Protein AF-A0A7S2BP05-F1 (afdb_monomer_lite)

Structure (mmCIF, N/CA/C/O backbone):
data_AF-A0A7S2BP05-F1
#
_entry.id   AF-A0A7S2BP05-F1
#
loop_
_atom_site.group_PDB
_atom_site.id
_atom_site.type_symbol
_atom_site.label_atom_id
_atom_site.label_alt_id
_atom_site.label_comp_id
_atom_site.label_asym_id
_atom_site.label_entity_id
_atom_site.label_seq_id
_atom_site.pdbx_PDB_ins_code
_atom_site.Cartn_x
_atom_site.Cartn_y
_atom_site.Cartn_z
_atom_site.occupancy
_atom_site.B_iso_or_equiv
_atom_site.auth_seq_id
_atom_site.auth_comp_id
_atom_site.auth_asym_id
_atom_site.auth_atom_id
_atom_site.pdbx_PDB_model_num
ATOM 1 N N . PHE A 1 1 ? 2.833 6.873 21.048 1.00 54.50 1 PHE A N 1
ATOM 2 C CA . PHE A 1 1 ? 1.458 7.145 20.581 1.00 54.50 1 PHE A CA 1
ATOM 3 C C . PHE A 1 1 ? 0.610 5.871 20.407 1.00 54.50 1 PHE A C 1
ATOM 5 O O . PHE A 1 1 ? -0.479 5.974 19.858 1.00 54.50 1 PHE A O 1
ATOM 12 N N . HIS A 1 2 ? 1.034 4.697 20.909 1.00 56.47 2 HIS A N 1
ATOM 13 C CA . HIS A 1 2 ? 0.276 3.444 20.759 1.00 56.47 2 HIS A CA 1
ATOM 14 C C . HIS A 1 2 ? -1.157 3.546 21.289 1.00 56.47 2 HIS A C 1
ATOM 16 O O . HIS A 1 2 ? -1.364 4.026 22.404 1.00 56.47 2 HIS A O 1
ATOM 22 N N . GLY A 1 3 ? -2.124 3.114 20.474 1.00 59.50 3 GLY A N 1
ATOM 23 C CA . GLY A 1 3 ? -3.547 3.091 20.819 1.00 59.50 3 GLY A CA 1
ATOM 24 C C . GLY A 1 3 ? -4.216 4.463 20.927 1.00 59.50 3 GLY A C 1
ATOM 25 O O . GLY A 1 3 ? -5.352 4.535 21.384 1.00 59.50 3 GLY A O 1
ATOM 26 N N . ARG A 1 4 ? -3.537 5.552 20.532 1.00 78.44 4 ARG A N 1
ATOM 27 C CA . ARG A 1 4 ? -4.121 6.907 20.534 1.00 78.44 4 ARG A CA 1
ATOM 28 C C . ARG A 1 4 ? -4.898 7.230 19.260 1.00 78.44 4 ARG A C 1
ATOM 30 O O . ARG A 1 4 ? -5.605 8.230 19.239 1.00 78.44 4 ARG A O 1
ATOM 37 N N . MET A 1 5 ? -4.735 6.429 18.209 1.00 92.44 5 MET A N 1
ATOM 38 C CA . MET A 1 5 ? -5.483 6.561 16.962 1.00 92.44 5 MET A CA 1
ATOM 39 C C . MET A 1 5 ? -6.461 5.393 16.844 1.00 92.44 5 MET A C 1
ATOM 41 O O . MET A 1 5 ? -6.145 4.279 17.258 1.00 92.44 5 MET A O 1
ATOM 45 N N . TRP A 1 6 ? -7.652 5.652 16.305 1.00 91.75 6 TRP A N 1
ATOM 46 C CA . TRP A 1 6 ? -8.712 4.647 16.224 1.00 91.75 6 TRP A CA 1
ATOM 47 C C . TRP A 1 6 ? -8.595 3.813 14.945 1.00 91.75 6 TRP A C 1
ATOM 49 O O . TRP A 1 6 ? -8.061 2.706 14.976 1.00 91.75 6 TRP A O 1
ATOM 59 N N . THR A 1 7 ? -8.994 4.371 13.803 1.00 94.00 7 THR A N 1
ATOM 60 C CA . THR A 1 7 ? -9.000 3.676 12.510 1.00 94.00 7 THR A CA 1
ATOM 61 C C . THR A 1 7 ? -7.983 4.279 11.546 1.00 94.00 7 THR A C 1
ATOM 63 O O . THR A 1 7 ? -7.978 5.488 11.319 1.00 94.00 7 THR A O 1
ATOM 66 N N . PHE A 1 8 ? -7.156 3.432 10.939 1.00 95.88 8 PHE A N 1
ATOM 67 C CA . PHE A 1 8 ? -6.445 3.719 9.698 1.00 95.88 8 PHE A CA 1
ATOM 68 C C . PHE A 1 8 ? -7.192 3.033 8.559 1.00 95.88 8 PHE A C 1
ATOM 70 O O . PHE A 1 8 ? -7.400 1.824 8.606 1.00 95.88 8 PHE A O 1
ATOM 77 N N . MET A 1 9 ? -7.577 3.785 7.534 1.00 95.75 9 MET A N 1
ATOM 78 C CA . MET A 1 9 ? -8.171 3.231 6.322 1.00 95.75 9 MET A CA 1
ATOM 79 C C . MET A 1 9 ? -7.370 3.703 5.115 1.00 95.75 9 MET A C 1
ATOM 81 O O . MET A 1 9 ? -7.107 4.896 4.967 1.00 95.75 9 MET A O 1
ATOM 85 N N . SER A 1 10 ? -6.989 2.762 4.258 1.00 97.00 10 SER A N 1
ATOM 86 C CA . SER A 1 10 ? -6.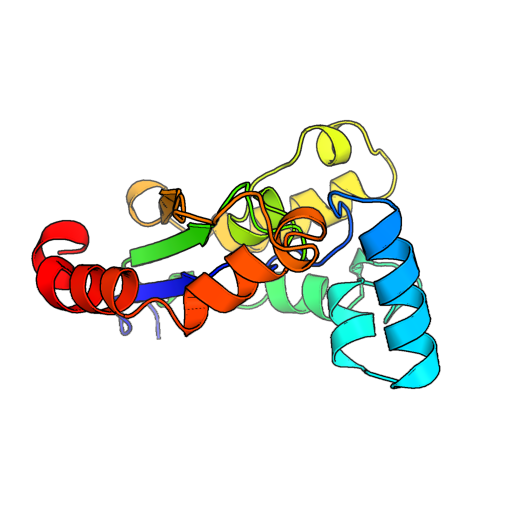319 3.052 2.992 1.00 97.00 10 SER A CA 1
ATOM 87 C C . SER A 1 10 ? -7.137 2.534 1.820 1.00 97.00 10 SER A C 1
ATOM 89 O O . SER A 1 10 ? -7.754 1.473 1.912 1.00 97.00 10 SER A O 1
ATOM 91 N N . PHE A 1 11 ? -7.114 3.288 0.724 1.00 96.00 11 PHE A N 1
ATOM 92 C CA . PHE A 1 11 ? -7.812 2.967 -0.513 1.00 96.00 11 PHE A CA 1
ATOM 93 C C . PHE A 1 11 ? -6.783 2.696 -1.599 1.00 96.00 11 PHE A C 1
ATOM 95 O O . PHE A 1 11 ? -6.042 3.601 -1.983 1.00 96.00 11 PHE A O 1
ATOM 102 N N . SER A 1 12 ? -6.695 1.439 -2.029 1.00 94.62 12 SER A N 1
ATOM 103 C CA . SER A 1 12 ? -5.820 0.957 -3.099 1.00 94.62 12 SER A CA 1
ATOM 104 C C . SER A 1 12 ? -4.399 1.539 -3.066 1.00 94.62 12 SER A C 1
ATOM 106 O O . SER A 1 12 ? -3.839 1.987 -4.065 1.00 94.62 12 SER A O 1
ATOM 108 N N . SER A 1 13 ? -3.824 1.616 -1.865 1.00 95.19 13 SER A N 1
ATOM 109 C CA . SER A 1 13 ? -2.536 2.272 -1.628 1.00 95.19 13 SER A CA 1
ATOM 110 C C . SER A 1 13 ? -1.417 1.231 -1.638 1.00 95.19 13 SER A C 1
ATOM 112 O O . SER A 1 13 ? -1.447 0.355 -0.786 1.00 95.19 13 SER A O 1
ATOM 114 N N . PRO A 1 14 ? -0.423 1.289 -2.543 1.00 95.19 14 PRO A N 1
ATOM 115 C CA . PRO A 1 14 ? 0.591 0.242 -2.707 1.00 95.19 14 PRO A CA 1
ATOM 116 C C . PRO A 1 14 ? 1.631 0.259 -1.571 1.00 95.19 14 PRO A C 1
ATOM 118 O O . PRO A 1 14 ? 2.761 0.718 -1.751 1.00 95.19 14 PRO A O 1
ATOM 121 N N . HIS A 1 15 ? 1.257 -0.245 -0.394 1.00 97.19 15 HIS A N 1
ATOM 122 C CA . HIS A 1 15 ? 2.070 -0.220 0.831 1.00 97.19 15 HIS A CA 1
ATOM 123 C C . HIS A 1 15 ? 3.416 -0.937 0.685 1.00 97.19 15 HIS A C 1
ATOM 125 O O . HIS A 1 15 ? 4.392 -0.555 1.323 1.00 97.19 15 HIS A O 1
ATOM 131 N N . LEU A 1 16 ? 3.482 -1.948 -0.184 1.00 96.81 16 LEU A N 1
ATOM 132 C CA . LEU A 1 16 ? 4.691 -2.717 -0.500 1.00 96.81 16 LEU A CA 1
ATOM 133 C C . LEU A 1 16 ? 5.270 -2.349 -1.882 1.00 96.81 16 LEU A C 1
ATOM 135 O O . LEU A 1 16 ? 6.055 -3.098 -2.468 1.00 96.81 16 LEU A O 1
ATOM 139 N N . GLY A 1 17 ? 4.869 -1.194 -2.423 1.00 94.88 17 GLY A N 1
ATOM 140 C CA . GLY A 1 17 ? 5.330 -0.664 -3.702 1.00 94.88 17 GLY A CA 1
ATOM 141 C C . GLY A 1 17 ? 4.813 -1.427 -4.927 1.00 94.88 17 GLY A C 1
ATOM 142 O O . GLY A 1 17 ? 3.802 -2.132 -4.884 1.00 94.88 17 GLY A O 1
ATOM 143 N N . TYR A 1 18 ? 5.529 -1.258 -6.039 1.00 93.44 18 TYR A N 1
ATOM 144 C CA . TYR A 1 18 ? 5.206 -1.752 -7.383 1.00 93.44 18 TYR A CA 1
ATOM 145 C C . TYR A 1 18 ? 6.101 -2.913 -7.852 1.00 93.44 18 TYR A C 1
ATOM 147 O O . TYR A 1 18 ? 6.149 -3.214 -9.044 1.00 93.44 18 TYR A O 1
ATOM 155 N N . LEU A 1 19 ? 6.814 -3.586 -6.938 1.00 89.88 19 LEU A N 1
ATOM 156 C CA . LEU A 1 19 ? 7.728 -4.687 -7.290 1.00 89.88 19 LEU A CA 1
ATOM 157 C C . LEU A 1 19 ? 7.037 -5.778 -8.128 1.00 89.88 19 LEU A C 1
ATOM 159 O O . LEU A 1 19 ? 7.547 -6.189 -9.173 1.00 89.88 19 LEU A O 1
ATOM 163 N N . TYR A 1 20 ? 5.835 -6.182 -7.717 1.00 90.12 20 TYR A N 1
ATOM 164 C CA . TYR A 1 20 ? 5.051 -7.231 -8.372 1.00 90.12 20 TYR A CA 1
ATOM 165 C C . TYR A 1 20 ? 3.800 -6.675 -9.061 1.00 90.12 20 TYR A C 1
ATOM 167 O O . TYR A 1 20 ? 2.701 -7.186 -8.882 1.00 90.12 20 TYR A O 1
ATOM 175 N N . SER A 1 21 ? 3.959 -5.605 -9.849 1.00 80.75 21 SER A N 1
ATOM 176 C CA . SER A 1 21 ? 2.841 -5.015 -10.598 1.00 80.75 21 SER A CA 1
ATOM 177 C C . SER A 1 21 ? 2.139 -5.990 -11.550 1.00 80.75 21 SER A C 1
ATOM 179 O O . SER A 1 21 ? 2.819 -6.799 -12.194 1.00 80.75 21 SER A O 1
ATOM 181 N N . PRO A 1 22 ? 0.811 -5.838 -11.717 1.00 68.75 22 PRO A N 1
ATOM 182 C CA . PRO A 1 22 ? -0.038 -6.844 -12.348 1.00 68.75 22 PRO A CA 1
ATOM 183 C C . PRO A 1 22 ? 0.150 -6.951 -13.865 1.00 68.75 22 PRO A C 1
ATOM 185 O O . PRO A 1 22 ? -0.009 -8.037 -14.415 1.00 68.75 22 PRO A O 1
ATOM 188 N N . THR A 1 23 ? 0.514 -5.863 -14.564 1.00 77.00 23 THR A N 1
ATOM 189 C CA . THR A 1 23 ? 0.552 -5.869 -16.038 1.00 77.00 23 THR A CA 1
ATOM 190 C C . THR A 1 23 ? 1.859 -5.318 -16.634 1.00 77.00 23 THR A C 1
ATOM 192 O O . THR A 1 23 ? 2.429 -4.344 -16.127 1.00 77.00 23 THR A O 1
ATOM 195 N N . PRO A 1 24 ? 2.355 -5.890 -17.754 1.00 77.88 24 PRO A N 1
ATOM 196 C CA . PRO A 1 24 ? 3.506 -5.351 -18.487 1.00 77.88 24 PRO A CA 1
ATOM 197 C C . PRO A 1 24 ? 3.290 -3.917 -18.988 1.00 77.88 24 PRO A C 1
ATOM 199 O O . PRO A 1 24 ? 4.218 -3.108 -18.964 1.00 77.88 24 PRO A O 1
ATOM 202 N N . MET A 1 25 ? 2.059 -3.588 -19.399 1.00 77.81 25 MET A N 1
ATOM 203 C CA . MET A 1 25 ? 1.684 -2.244 -19.846 1.00 77.81 25 MET A CA 1
ATOM 204 C C . MET A 1 25 ? 1.869 -1.214 -18.727 1.00 77.81 25 MET A C 1
ATOM 206 O O . MET A 1 25 ? 2.485 -0.172 -18.957 1.00 77.81 25 MET A O 1
ATOM 210 N N . PHE A 1 26 ? 1.419 -1.527 -17.506 1.00 80.38 26 PHE A N 1
ATOM 211 C CA . PHE A 1 26 ? 1.643 -0.665 -16.349 1.00 80.38 26 PHE A CA 1
ATOM 212 C C . PHE A 1 26 ? 3.138 -0.457 -16.084 1.00 80.38 26 PHE A C 1
ATOM 214 O O . PHE A 1 26 ? 3.579 0.680 -15.924 1.00 80.38 26 PHE A O 1
ATOM 221 N N . LYS A 1 27 ? 3.949 -1.527 -16.109 1.00 81.19 27 LYS A N 1
ATOM 222 C CA . LYS A 1 27 ? 5.407 -1.427 -15.897 1.00 81.19 27 LYS A CA 1
ATOM 223 C C . LYS A 1 27 ? 6.079 -0.515 -16.928 1.00 81.19 27 LYS A C 1
ATOM 225 O O . LYS A 1 27 ? 6.910 0.317 -16.559 1.00 81.19 27 LYS A O 1
ATOM 230 N N . ALA A 1 28 ? 5.699 -0.630 -18.201 1.00 80.81 28 ALA A N 1
ATOM 231 C CA . ALA A 1 28 ? 6.204 0.236 -19.264 1.00 80.81 28 ALA A CA 1
ATOM 232 C C . ALA A 1 28 ? 5.788 1.702 -19.052 1.00 80.81 28 ALA A C 1
ATOM 234 O O . ALA A 1 28 ? 6.634 2.598 -19.102 1.00 80.81 28 ALA A O 1
ATOM 235 N N . GLY A 1 29 ? 4.511 1.949 -18.741 1.00 83.62 29 GLY A N 1
ATOM 236 C CA . GLY A 1 29 ? 3.997 3.286 -18.440 1.00 83.62 29 GLY A CA 1
ATOM 237 C C . GLY A 1 29 ? 4.685 3.925 -17.232 1.00 83.62 29 GLY A C 1
ATOM 238 O O . GLY A 1 29 ? 5.085 5.088 -17.292 1.00 83.62 29 GLY A O 1
ATOM 239 N N . LEU A 1 30 ? 4.907 3.155 -16.165 1.00 83.75 30 LEU A N 1
ATOM 240 C CA . LEU A 1 30 ? 5.622 3.591 -14.968 1.00 83.75 30 LEU A CA 1
ATOM 241 C C . LEU A 1 30 ? 7.076 3.958 -15.283 1.00 83.75 30 LEU A C 1
ATOM 243 O O . LEU A 1 30 ? 7.554 4.994 -14.824 1.00 83.75 30 LEU A O 1
ATOM 247 N N . TRP A 1 31 ? 7.776 3.166 -16.099 1.00 82.31 31 TRP A N 1
ATOM 248 C CA . TRP A 1 31 ? 9.140 3.485 -16.529 1.00 82.31 31 TRP A CA 1
ATOM 249 C C . TRP A 1 31 ? 9.202 4.799 -17.320 1.00 82.31 31 TRP A C 1
ATOM 251 O O . TRP A 1 31 ? 10.036 5.660 -17.022 1.00 82.31 31 TRP A O 1
ATOM 261 N N . VAL A 1 32 ? 8.281 4.995 -18.272 1.00 83.06 32 VAL A N 1
ATOM 262 C CA . VAL A 1 32 ? 8.170 6.248 -19.037 1.00 83.06 32 VAL A CA 1
ATOM 263 C C . VAL A 1 32 ? 7.874 7.420 -18.101 1.00 83.06 32 VAL A C 1
ATOM 265 O O . VAL A 1 32 ? 8.567 8.436 -18.148 1.00 83.06 32 VAL A O 1
ATOM 268 N N . ALA A 1 33 ? 6.896 7.277 -17.203 1.00 81.69 33 ALA A N 1
ATOM 269 C CA . ALA A 1 33 ? 6.516 8.316 -16.251 1.00 81.69 33 ALA A CA 1
ATOM 270 C C . ALA A 1 33 ? 7.671 8.692 -15.316 1.00 81.69 33 ALA A C 1
ATOM 272 O O . ALA A 1 33 ? 7.901 9.877 -15.088 1.00 81.69 33 ALA A O 1
ATOM 273 N N . LYS A 1 34 ? 8.440 7.716 -14.823 1.00 82.69 34 LYS A N 1
ATOM 274 C CA . LYS A 1 34 ? 9.645 7.960 -14.016 1.00 82.69 34 LYS A CA 1
ATOM 275 C C . LYS A 1 34 ? 10.674 8.774 -14.782 1.00 82.69 34 LYS A C 1
ATOM 277 O O . LYS A 1 34 ? 11.139 9.793 -14.278 1.00 82.69 34 LYS A O 1
ATOM 282 N N . LYS A 1 35 ? 10.982 8.364 -16.015 1.00 81.88 35 LYS A N 1
ATOM 283 C CA . LYS A 1 35 ? 11.999 9.019 -16.844 1.00 81.88 35 LYS A CA 1
ATOM 284 C C . LYS A 1 35 ? 11.602 10.442 -17.236 1.00 81.88 35 LYS A C 1
ATOM 286 O O . LYS A 1 35 ? 12.443 11.336 -17.202 1.00 81.88 35 LYS A O 1
ATOM 291 N N . LEU A 1 36 ? 10.333 10.656 -17.583 1.00 84.25 36 LEU A N 1
ATOM 292 C CA . LEU A 1 36 ? 9.832 11.959 -18.025 1.00 84.25 36 LEU A CA 1
ATOM 293 C C . LEU A 1 36 ? 9.559 12.912 -16.860 1.00 84.25 36 LEU A C 1
ATOM 295 O O . LEU A 1 36 ? 9.936 14.078 -16.926 1.00 84.25 36 LEU A O 1
ATOM 299 N N . LYS A 1 37 ? 8.915 12.434 -15.788 1.00 83.19 37 LYS A N 1
ATOM 300 C CA . LYS A 1 37 ? 8.513 13.283 -14.657 1.00 83.19 37 LYS A CA 1
ATOM 301 C C . LYS A 1 37 ? 9.604 13.455 -13.603 1.00 83.19 37 LYS A C 1
ATOM 303 O O . LYS A 1 37 ? 9.416 14.274 -12.711 1.00 83.19 37 LYS A O 1
ATOM 308 N N . LYS A 1 38 ? 10.701 12.682 -13.667 1.00 84.25 38 LYS A N 1
ATOM 309 C CA . LYS A 1 38 ? 11.784 12.665 -12.661 1.00 84.25 38 LYS A CA 1
ATOM 310 C C . LYS A 1 38 ? 11.233 12.606 -11.228 1.00 84.25 38 LYS A C 1
ATOM 312 O O . LYS A 1 38 ? 11.657 13.337 -10.337 1.00 84.25 38 LYS A O 1
ATOM 317 N N . SER A 1 39 ? 10.194 11.791 -11.036 1.00 88.69 39 SER A N 1
ATOM 318 C CA . SER A 1 39 ? 9.442 11.755 -9.785 1.00 88.69 39 SER A CA 1
ATOM 319 C C . SER A 1 39 ? 10.126 10.842 -8.777 1.00 88.69 39 SER A C 1
ATOM 321 O O . SER A 1 39 ? 10.111 9.620 -8.935 1.00 88.69 39 SER A O 1
ATOM 323 N N . ARG A 1 40 ? 10.635 11.436 -7.694 1.00 91.62 40 ARG A N 1
ATOM 324 C CA . ARG A 1 40 ? 11.207 10.699 -6.559 1.00 91.62 40 ARG A CA 1
ATOM 325 C C . ARG A 1 40 ? 10.209 9.714 -5.947 1.00 91.62 40 ARG A C 1
ATOM 327 O O . ARG A 1 40 ? 10.576 8.590 -5.637 1.00 91.62 40 ARG A O 1
ATOM 334 N N . CYS A 1 41 ? 8.939 10.105 -5.828 1.00 91.62 41 CYS A N 1
ATOM 335 C CA . CYS A 1 41 ? 7.892 9.223 -5.308 1.00 91.62 41 CYS A CA 1
ATOM 336 C C . CYS A 1 41 ? 7.732 7.967 -6.182 1.00 91.62 41 CYS A C 1
ATOM 338 O O . CYS A 1 41 ? 7.684 6.856 -5.663 1.00 91.62 41 CYS A O 1
ATOM 340 N N . LEU A 1 42 ? 7.736 8.109 -7.514 1.00 91.06 42 LEU A N 1
ATOM 341 C CA . LEU A 1 42 ? 7.649 6.951 -8.410 1.00 91.06 42 LEU A CA 1
ATOM 342 C C . LEU A 1 42 ? 8.891 6.055 -8.348 1.00 91.06 42 LEU A C 1
ATOM 344 O O . LEU A 1 42 ? 8.767 4.841 -8.502 1.00 91.06 42 LEU A O 1
ATOM 348 N N . GLU A 1 43 ? 10.080 6.613 -8.127 1.00 92.31 43 GLU A N 1
ATOM 349 C CA . GLU A 1 43 ? 11.301 5.831 -7.887 1.00 92.31 43 GLU A CA 1
ATOM 350 C C . GLU A 1 43 ? 11.213 5.027 -6.590 1.00 92.31 43 GLU A C 1
ATOM 352 O O . GLU A 1 43 ? 11.479 3.827 -6.617 1.00 92.31 43 GLU A O 1
ATOM 357 N N . GLN A 1 44 ? 10.750 5.655 -5.507 1.00 94.88 44 GLN A N 1
ATOM 358 C CA . GLN A 1 44 ? 10.558 5.021 -4.200 1.00 94.88 44 GLN A CA 1
ATOM 359 C C . GLN A 1 44 ? 9.482 3.930 -4.245 1.00 94.88 44 GLN A C 1
ATOM 361 O O . GLN A 1 44 ? 9.719 2.819 -3.782 1.00 94.88 44 GLN A O 1
ATOM 366 N N . LEU A 1 45 ? 8.330 4.199 -4.871 1.00 93.38 45 LEU A N 1
ATOM 367 C CA . LEU A 1 45 ? 7.261 3.211 -5.061 1.00 93.38 45 LEU A CA 1
ATOM 368 C C . LEU A 1 45 ? 7.697 2.047 -5.955 1.00 93.38 45 LEU A C 1
ATOM 370 O O . LEU A 1 45 ? 7.259 0.919 -5.761 1.00 93.38 45 LEU A O 1
ATOM 374 N N . SER A 1 46 ? 8.581 2.296 -6.922 1.00 92.25 46 SER A N 1
ATOM 375 C CA . SER A 1 46 ? 9.185 1.226 -7.726 1.00 92.25 46 SER A CA 1
ATOM 376 C C . SER A 1 46 ? 10.343 0.516 -7.029 1.00 92.25 46 SER A C 1
ATOM 378 O O . SER A 1 46 ? 10.890 -0.417 -7.610 1.00 92.25 46 SER A O 1
ATOM 380 N N . MET A 1 47 ? 10.765 0.996 -5.857 1.00 93.44 47 MET A N 1
ATOM 381 C CA . MET A 1 47 ? 11.946 0.533 -5.126 1.00 93.44 47 MET A CA 1
ATOM 382 C C . MET A 1 47 ? 13.232 0.546 -5.961 1.00 93.44 47 MET A C 1
ATOM 384 O O . MET A 1 47 ? 14.035 -0.382 -5.917 1.00 93.44 47 MET A O 1
ATOM 388 N N . THR A 1 48 ? 13.420 1.605 -6.751 1.00 93.00 48 THR A N 1
ATOM 389 C CA . THR A 1 48 ? 14.637 1.827 -7.553 1.00 93.00 48 THR A CA 1
ATOM 390 C C . THR A 1 48 ? 15.420 3.056 -7.097 1.00 93.00 48 THR A C 1
ATOM 392 O O . THR A 1 48 ? 16.233 3.578 -7.854 1.00 93.00 48 THR A O 1
ATOM 395 N N . ASP A 1 49 ? 15.124 3.577 -5.910 1.00 94.25 49 ASP A N 1
ATOM 396 C CA . ASP A 1 49 ? 15.789 4.731 -5.302 1.00 94.25 49 ASP A CA 1
ATOM 397 C C . ASP A 1 49 ? 17.095 4.354 -4.573 1.00 94.25 49 ASP A C 1
ATOM 399 O O . ASP A 1 49 ? 17.790 5.228 -4.056 1.00 94.25 49 ASP A O 1
ATOM 403 N N . ALA A 1 50 ? 17.451 3.066 -4.563 1.00 94.56 50 ALA A N 1
ATOM 404 C CA . ALA A 1 50 ? 18.720 2.537 -4.073 1.00 94.56 50 ALA A CA 1
ATOM 405 C C . ALA A 1 50 ? 19.182 1.324 -4.916 1.00 94.56 50 ALA A C 1
ATOM 407 O O . ALA A 1 50 ? 18.341 0.669 -5.536 1.00 94.56 50 ALA A O 1
ATOM 408 N N . PRO A 1 51 ? 20.493 0.992 -4.941 1.00 91.88 51 PRO A N 1
ATOM 409 C CA . PRO A 1 51 ? 21.000 -0.193 -5.644 1.00 91.88 51 PRO A CA 1
ATOM 410 C C . PRO A 1 51 ? 20.471 -1.510 -5.067 1.00 91.88 51 PRO A C 1
ATOM 412 O O . PRO A 1 51 ? 20.155 -2.430 -5.816 1.00 91.88 51 PRO A O 1
ATOM 415 N N . ASP A 1 52 ? 20.375 -1.581 -3.738 1.00 93.06 52 ASP A N 1
ATOM 416 C CA . ASP A 1 52 ? 19.718 -2.672 -3.025 1.00 93.06 52 ASP A CA 1
ATOM 417 C C . ASP A 1 52 ? 18.303 -2.231 -2.611 1.00 93.06 52 ASP A C 1
ATOM 419 O O . ASP A 1 52 ? 18.186 -1.296 -1.805 1.00 93.06 52 ASP A O 1
ATOM 423 N N . PRO A 1 53 ? 17.233 -2.893 -3.096 1.00 91.25 53 PRO A N 1
ATOM 424 C CA . PRO A 1 53 ? 15.853 -2.577 -2.723 1.00 91.25 53 PRO A CA 1
ATOM 425 C C . PRO A 1 53 ? 15.609 -2.622 -1.210 1.00 91.25 53 PRO A C 1
ATOM 427 O O . PRO A 1 53 ? 14.816 -1.835 -0.691 1.00 91.25 53 PRO A O 1
ATOM 430 N N . GLY A 1 54 ? 16.329 -3.481 -0.476 1.00 94.00 54 GLY A N 1
ATOM 431 C CA . GLY A 1 54 ? 16.254 -3.575 0.987 1.00 94.00 54 GLY A CA 1
ATOM 432 C C . GLY A 1 54 ? 16.718 -2.311 1.715 1.00 94.00 54 GLY A C 1
ATOM 433 O O . GLY A 1 54 ? 16.303 -2.056 2.842 1.00 94.00 54 GLY A O 1
ATOM 434 N N . SER A 1 55 ? 17.522 -1.483 1.052 1.00 95.56 55 SER A N 1
ATOM 435 C CA . SER A 1 55 ? 18.047 -0.224 1.578 1.00 95.56 55 SER A CA 1
ATOM 436 C C . SER A 1 55 ? 17.304 1.021 1.074 1.00 95.56 55 SER A C 1
ATOM 438 O O . SER A 1 55 ? 17.669 2.130 1.474 1.00 95.56 55 SER A O 1
ATOM 440 N N . GLY A 1 56 ? 16.291 0.858 0.216 1.00 96.62 56 GLY A N 1
ATOM 441 C CA . GLY A 1 56 ? 15.478 1.947 -0.336 1.00 96.62 56 GLY A CA 1
ATOM 442 C C . GLY A 1 56 ? 14.498 2.557 0.670 1.00 96.62 56 GLY A C 1
ATOM 443 O O . GLY A 1 56 ? 14.330 2.067 1.790 1.00 96.62 56 GLY A O 1
ATOM 444 N N . PHE A 1 57 ? 13.832 3.641 0.274 1.00 97.50 57 PHE A N 1
ATOM 445 C CA . PHE A 1 57 ? 12.945 4.402 1.155 1.00 97.50 57 PHE A CA 1
ATOM 446 C C . PHE A 1 57 ? 11.800 3.564 1.730 1.00 97.50 57 PHE A C 1
ATOM 448 O O . PHE A 1 57 ? 11.613 3.583 2.942 1.00 97.50 57 PHE A O 1
ATOM 455 N N . LEU A 1 58 ? 11.059 2.820 0.896 1.00 96.81 58 LEU A N 1
ATOM 456 C CA . LEU A 1 58 ? 9.928 2.011 1.371 1.00 96.81 58 LEU A CA 1
ATOM 457 C C . LEU A 1 58 ? 10.368 0.914 2.346 1.00 96.81 58 LEU A C 1
ATOM 459 O O . LEU A 1 58 ? 9.724 0.728 3.374 1.00 96.81 58 LEU A O 1
ATOM 463 N N . SER A 1 59 ? 11.497 0.251 2.078 1.00 97.31 59 SER A N 1
ATOM 464 C CA . SER A 1 59 ? 12.047 -0.769 2.978 1.00 97.31 59 SER A CA 1
ATOM 465 C C . SER A 1 59 ? 12.388 -0.200 4.351 1.00 97.31 59 SER A C 1
ATOM 467 O O . SER A 1 59 ? 12.035 -0.797 5.365 1.00 97.31 59 SER A O 1
ATOM 469 N N . ARG A 1 60 ? 13.015 0.983 4.394 1.00 97.75 60 ARG A N 1
ATOM 470 C CA . ARG A 1 60 ? 13.309 1.685 5.652 1.00 97.75 60 ARG A CA 1
ATOM 471 C C . ARG A 1 60 ? 12.046 2.189 6.338 1.00 97.75 60 ARG A C 1
ATOM 473 O O . ARG A 1 60 ? 11.959 2.127 7.555 1.00 97.75 60 ARG A O 1
ATOM 480 N N . LEU A 1 61 ? 11.070 2.684 5.577 1.00 97.31 61 LEU A N 1
ATOM 481 C CA . LEU A 1 61 ? 9.796 3.148 6.122 1.00 97.31 61 LEU A CA 1
ATOM 482 C C . LEU A 1 61 ? 9.035 2.005 6.798 1.00 97.31 61 LEU A C 1
ATOM 484 O O . LEU A 1 61 ? 8.495 2.205 7.879 1.00 97.31 61 LEU A O 1
ATOM 488 N N . ALA A 1 62 ? 9.045 0.811 6.202 1.00 97.56 62 ALA A N 1
ATOM 489 C CA . ALA A 1 62 ? 8.412 -0.370 6.776 1.00 97.56 62 ALA A CA 1
ATOM 490 C C . ALA A 1 62 ? 9.025 -0.788 8.123 1.00 97.56 62 ALA A C 1
ATOM 492 O O . ALA A 1 62 ? 8.352 -1.449 8.899 1.00 97.56 62 ALA A O 1
ATOM 493 N N . GLU A 1 63 ? 10.281 -0.426 8.413 1.00 97.25 63 GLU A N 1
ATOM 494 C CA . GLU A 1 63 ? 10.949 -0.703 9.696 1.00 97.25 63 GLU A CA 1
ATOM 495 C C . GLU A 1 63 ? 10.555 0.274 10.816 1.00 97.25 63 GLU A C 1
ATOM 497 O O . GLU A 1 63 ? 10.869 0.026 11.981 1.00 97.25 63 GLU A O 1
ATOM 502 N N . LEU A 1 64 ? 9.898 1.389 10.485 1.00 96.75 64 LEU A N 1
ATOM 503 C CA . LEU A 1 64 ? 9.508 2.401 11.460 1.00 96.75 64 LEU A CA 1
ATOM 504 C C . LEU A 1 64 ? 8.134 2.094 12.073 1.00 96.75 64 LEU A C 1
ATOM 506 O O . LEU A 1 64 ? 7.252 1.588 11.377 1.00 96.75 64 LEU A O 1
ATOM 510 N N . PRO A 1 65 ? 7.909 2.482 13.343 1.00 94.75 65 PRO A N 1
ATOM 511 C CA . PRO A 1 65 ? 6.582 2.461 13.939 1.00 94.75 65 PRO A CA 1
ATOM 512 C C . PRO A 1 65 ? 5.562 3.256 13.120 1.00 94.75 65 PRO A C 1
ATOM 514 O O . PRO A 1 65 ? 5.846 4.373 12.680 1.00 94.75 65 PRO A O 1
ATOM 517 N N . GLY A 1 66 ? 4.354 2.719 12.960 1.00 94.12 66 GLY A N 1
ATOM 518 C CA . GLY A 1 66 ? 3.295 3.370 12.196 1.00 94.12 66 GLY A CA 1
ATOM 519 C C . GLY A 1 66 ? 1.922 2.758 12.435 1.00 94.12 66 GLY A C 1
ATOM 520 O O . GLY A 1 66 ? 1.127 3.292 13.212 1.00 94.12 66 GLY A O 1
ATOM 521 N N . LEU A 1 67 ? 1.622 1.651 11.750 1.00 95.50 67 LEU A N 1
ATOM 522 C CA . LEU A 1 67 ? 0.286 1.040 11.758 1.00 95.50 67 LEU A CA 1
ATOM 523 C C . LEU A 1 67 ? -0.163 0.611 13.160 1.00 95.50 67 LEU A C 1
ATOM 525 O O . LEU A 1 67 ? -1.348 0.665 13.480 1.00 95.50 67 LEU A O 1
ATOM 529 N N . GLU A 1 68 ? 0.767 0.263 14.045 1.00 94.69 68 GLU A N 1
ATOM 530 C CA . GLU A 1 68 ? 0.478 -0.167 15.411 1.00 94.69 68 GLU A CA 1
ATOM 531 C C . GLU A 1 68 ? 0.074 0.977 16.356 1.00 94.69 68 GLU A C 1
ATOM 533 O O . GLU A 1 68 ? -0.166 0.771 17.552 1.00 94.69 68 GLU A O 1
ATOM 538 N N . HIS A 1 69 ? 0.020 2.209 15.849 1.00 94.81 69 HIS A N 1
ATOM 539 C CA . HIS A 1 69 ? -0.606 3.331 16.541 1.00 94.81 69 HIS A CA 1
ATOM 540 C C . HIS A 1 69 ? -2.137 3.308 16.446 1.00 94.81 69 HIS A C 1
ATOM 542 O O . HIS A 1 69 ? -2.783 3.950 17.281 1.00 94.81 69 HIS A O 1
ATOM 548 N N . PHE A 1 70 ? -2.695 2.543 15.502 1.00 94.56 70 PHE A N 1
ATOM 549 C CA . PHE A 1 70 ? -4.128 2.419 15.247 1.00 94.56 70 PHE A CA 1
ATOM 550 C C . PHE A 1 70 ? -4.722 1.149 15.873 1.00 94.56 70 PHE A C 1
ATOM 552 O O . PHE A 1 70 ? -4.046 0.127 16.026 1.00 94.56 70 PHE A O 1
ATOM 559 N N . GLN A 1 71 ? -5.999 1.217 16.251 1.00 92.25 71 GLN A N 1
ATOM 560 C CA . GLN A 1 71 ? -6.757 0.073 16.766 1.00 92.25 71 GLN A CA 1
ATOM 561 C C . GLN A 1 71 ? -7.309 -0.801 15.638 1.00 92.25 71 GLN A C 1
ATOM 563 O O . GLN A 1 71 ? -7.293 -2.021 15.771 1.00 92.25 71 GLN A O 1
ATOM 568 N N . HIS A 1 72 ? -7.701 -0.187 14.518 1.00 93.31 72 HIS A N 1
ATOM 569 C CA . HIS A 1 72 ? -8.213 -0.864 13.328 1.00 93.31 72 HIS A CA 1
ATOM 570 C C . HIS A 1 72 ? -7.438 -0.411 12.089 1.00 93.31 72 HIS A C 1
ATOM 572 O O . HIS A 1 72 ? -7.264 0.787 11.864 1.00 93.31 72 HIS A O 1
ATOM 578 N N . ILE A 1 73 ? -6.989 -1.365 11.280 1.00 96.56 73 ILE A N 1
ATOM 579 C CA . ILE A 1 73 ? -6.316 -1.165 9.998 1.00 96.56 73 ILE A CA 1
ATOM 580 C C . ILE A 1 73 ? -7.217 -1.744 8.918 1.00 96.56 73 ILE A C 1
ATOM 582 O O . ILE A 1 73 ? -7.412 -2.954 8.861 1.00 96.56 73 ILE A O 1
ATOM 586 N N . ILE A 1 74 ? -7.750 -0.887 8.055 1.00 96.44 74 ILE A N 1
ATOM 587 C CA . ILE A 1 74 ? -8.645 -1.282 6.973 1.00 96.44 74 ILE A CA 1
ATOM 588 C C . ILE A 1 74 ? -7.952 -1.030 5.640 1.00 96.44 74 ILE A C 1
ATOM 590 O O . ILE A 1 74 ? -7.549 0.090 5.312 1.00 96.44 74 ILE A O 1
ATOM 594 N N . LEU A 1 75 ? -7.799 -2.097 4.869 1.00 97.69 75 LEU A N 1
ATOM 595 C CA . LEU A 1 75 ? -7.111 -2.100 3.587 1.00 97.69 75 LEU A CA 1
ATOM 596 C C . LEU A 1 75 ? -8.149 -2.377 2.501 1.00 97.69 75 LEU A C 1
ATOM 598 O O . LEU A 1 75 ? -8.531 -3.526 2.279 1.00 97.69 75 LEU A O 1
ATOM 602 N N . ALA A 1 76 ? -8.657 -1.310 1.887 1.00 96.94 76 ALA A N 1
ATOM 603 C CA . ALA A 1 76 ? -9.634 -1.389 0.813 1.00 96.94 76 ALA A CA 1
ATOM 604 C C . ALA A 1 76 ? -8.918 -1.524 -0.534 1.00 96.94 76 ALA A C 1
ATOM 606 O O . ALA A 1 76 ? -8.037 -0.725 -0.855 1.00 96.94 76 ALA A O 1
ATOM 607 N N . SER A 1 77 ? -9.296 -2.517 -1.332 1.00 96.62 77 SER A N 1
ATOM 608 C CA . SER A 1 77 ? -8.631 -2.844 -2.598 1.00 96.62 77 SER A CA 1
ATOM 609 C C . SER A 1 77 ? -9.613 -3.433 -3.603 1.00 96.62 77 SER A C 1
ATOM 611 O O . SER A 1 77 ? -10.615 -4.024 -3.211 1.00 96.62 77 SER A O 1
ATOM 613 N N . SER A 1 78 ? -9.322 -3.302 -4.895 1.00 94.06 78 SER A N 1
ATOM 614 C CA . SER A 1 78 ? -10.143 -3.870 -5.966 1.00 94.06 78 SER A CA 1
ATOM 615 C C . SER A 1 78 ? -9.275 -4.674 -6.917 1.00 94.06 78 SER A C 1
ATOM 617 O O . SER A 1 78 ? -8.229 -4.190 -7.346 1.00 94.06 78 SER A O 1
ATOM 619 N N . HIS A 1 79 ? -9.727 -5.864 -7.308 1.00 90.88 79 HIS A N 1
ATOM 620 C CA . HIS A 1 79 ? -9.090 -6.626 -8.386 1.00 90.88 79 HIS A CA 1
ATOM 621 C C . HIS A 1 79 ? -9.186 -5.918 -9.747 1.00 90.88 79 HIS A C 1
ATOM 623 O O . HIS A 1 79 ? -8.453 -6.258 -10.672 1.00 90.88 79 HIS A O 1
ATOM 629 N N . GLN A 1 80 ? -10.076 -4.929 -9.873 1.00 89.25 80 GLN A N 1
ATOM 630 C CA . GLN A 1 80 ? -10.238 -4.114 -11.075 1.00 89.25 80 GLN A CA 1
ATOM 631 C C . GLN A 1 80 ? -9.212 -2.965 -11.147 1.00 89.25 80 GLN A C 1
ATOM 633 O O . GLN A 1 80 ? -9.132 -2.283 -12.172 1.00 89.25 80 GLN A O 1
ATOM 638 N N . ASP A 1 81 ? -8.444 -2.720 -10.076 1.00 89.31 81 ASP A N 1
ATOM 639 C CA . ASP A 1 81 ? -7.377 -1.718 -10.047 1.00 89.31 81 ASP A CA 1
ATOM 640 C C . ASP A 1 81 ? -6.072 -2.304 -10.602 1.00 89.31 81 ASP A C 1
ATOM 642 O O . ASP A 1 81 ? -5.423 -3.147 -9.989 1.00 89.31 81 ASP A O 1
ATOM 646 N N . ASN A 1 82 ? -5.667 -1.819 -11.776 1.00 85.25 82 ASN A N 1
ATOM 647 C CA . ASN A 1 82 ? -4.404 -2.208 -12.410 1.00 85.25 82 ASN A CA 1
ATOM 648 C C . ASN A 1 82 ? -3.271 -1.187 -12.182 1.00 85.25 82 ASN A C 1
ATOM 650 O O . ASN A 1 82 ? -2.175 -1.362 -12.721 1.00 85.25 82 ASN A O 1
ATOM 654 N N . TYR A 1 83 ? -3.521 -0.113 -11.426 1.00 85.50 83 TYR A N 1
ATOM 655 C CA . TYR A 1 83 ? -2.542 0.913 -11.059 1.00 85.50 83 TYR A CA 1
ATOM 656 C C . TYR A 1 83 ? -1.839 0.566 -9.747 1.00 85.50 83 TYR A C 1
ATOM 658 O O . TYR A 1 83 ? -0.618 0.698 -9.651 1.00 85.50 83 TYR A O 1
ATOM 666 N N . ALA A 1 84 ? -2.586 0.096 -8.750 1.00 89.19 84 ALA A N 1
ATOM 667 C CA . ALA A 1 84 ? -2.033 -0.420 -7.506 1.00 89.19 84 ALA A CA 1
ATOM 668 C C . ALA A 1 84 ? -2.040 -1.959 -7.521 1.00 89.19 84 ALA A C 1
ATOM 670 O O . ALA A 1 84 ? -3.092 -2.556 -7.723 1.00 89.19 84 ALA A O 1
ATOM 671 N N . PRO A 1 85 ? -0.896 -2.639 -7.304 1.00 92.88 85 PRO A N 1
ATOM 672 C CA . PRO A 1 85 ? -0.873 -4.091 -7.199 1.00 92.88 85 PRO A CA 1
ATOM 673 C C . PRO A 1 85 ? -1.752 -4.530 -6.032 1.00 92.88 85 PRO A C 1
ATOM 675 O O . PRO A 1 85 ? -1.577 -4.044 -4.911 1.00 92.88 85 PRO A O 1
ATOM 678 N N . PHE A 1 86 ? -2.666 -5.455 -6.301 1.00 94.12 86 PHE A N 1
ATOM 679 C CA . PHE A 1 86 ? -3.719 -5.843 -5.371 1.00 94.12 86 PHE A CA 1
ATOM 680 C C . PHE A 1 86 ? -3.170 -6.305 -4.014 1.00 94.12 86 PHE A C 1
ATOM 682 O O . PHE A 1 86 ? -3.534 -5.759 -2.976 1.00 94.12 86 PHE A O 1
ATOM 689 N N . GLU A 1 87 ? -2.208 -7.226 -4.002 1.00 96.25 87 GLU A N 1
ATOM 690 C CA . GLU A 1 87 ? -1.604 -7.743 -2.770 1.00 96.25 87 GLU A CA 1
ATOM 691 C C . GLU A 1 87 ? -0.765 -6.678 -2.049 1.00 96.25 87 GLU A C 1
ATOM 693 O O . GLU A 1 87 ? -0.742 -6.624 -0.821 1.00 96.25 8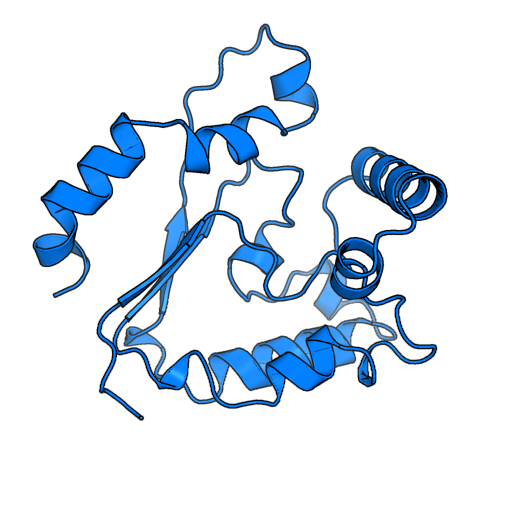7 GLU A O 1
ATOM 698 N N . SER A 1 88 ? -0.146 -5.757 -2.796 1.00 97.00 88 SER A N 1
ATOM 699 C CA . SER A 1 88 ? 0.571 -4.613 -2.215 1.00 97.00 88 SER A CA 1
ATOM 700 C C . SER A 1 88 ? -0.382 -3.676 -1.469 1.00 97.00 88 SER A C 1
ATOM 702 O O . SER A 1 88 ? -0.067 -3.240 -0.361 1.00 97.00 88 SER A O 1
ATOM 704 N N . ALA A 1 89 ? -1.574 -3.425 -2.023 1.00 97.19 89 ALA A N 1
ATOM 705 C CA . ALA A 1 89 ? -2.616 -2.632 -1.370 1.00 97.19 89 ALA A CA 1
ATOM 706 C C . ALA A 1 89 ? -3.159 -3.265 -0.083 1.00 97.19 89 ALA A C 1
ATOM 708 O O . ALA A 1 89 ? -3.669 -2.571 0.796 1.00 97.19 89 ALA A O 1
ATOM 709 N N . ARG A 1 90 ? -2.999 -4.581 0.047 1.00 97.56 90 ARG A N 1
ATOM 710 C CA . ARG A 1 90 ? -3.521 -5.398 1.146 1.00 97.56 90 ARG A CA 1
ATOM 711 C C . ARG A 1 90 ? -2.457 -5.841 2.139 1.00 97.56 90 ARG A C 1
ATOM 713 O O . ARG A 1 90 ? -2.788 -6.510 3.120 1.00 97.56 90 ARG A O 1
ATOM 720 N N . ILE A 1 91 ? -1.197 -5.475 1.900 1.00 97.88 91 ILE A N 1
ATOM 721 C CA . ILE A 1 91 ? -0.045 -5.948 2.673 1.00 97.88 91 ILE A CA 1
ATOM 722 C C . ILE A 1 91 ? -0.077 -7.490 2.733 1.00 97.88 91 ILE A C 1
ATOM 724 O O . ILE A 1 91 ? -0.082 -8.105 3.799 1.00 97.88 91 ILE A O 1
ATOM 728 N N . GLU A 1 92 ? -0.210 -8.120 1.570 1.00 97.19 92 GLU A N 1
ATOM 729 C CA . GLU A 1 92 ? -0.274 -9.572 1.396 1.00 97.19 92 GLU A CA 1
ATOM 730 C C . GLU A 1 92 ? 0.883 -10.062 0.536 1.00 97.19 92 GLU A C 1
ATOM 732 O O . GLU A 1 92 ? 1.465 -9.308 -0.239 1.00 97.19 92 GLU A O 1
ATOM 737 N N . MET A 1 93 ? 1.237 -11.335 0.698 1.00 96.88 93 MET A N 1
ATOM 738 C CA . MET A 1 93 ? 2.306 -11.965 -0.064 1.00 96.88 93 MET A CA 1
ATOM 739 C C . MET A 1 93 ? 1.737 -12.508 -1.384 1.00 96.88 93 MET A C 1
ATOM 741 O O . MET A 1 93 ? 0.933 -13.439 -1.347 1.00 96.88 93 MET A O 1
ATOM 745 N N . PRO A 1 94 ? 2.127 -11.977 -2.559 1.00 95.00 94 PRO A N 1
ATOM 746 C CA . PRO A 1 94 ? 1.706 -12.558 -3.824 1.00 95.00 94 PRO A CA 1
ATOM 747 C C . PRO A 1 94 ? 2.537 -13.810 -4.131 1.00 95.00 94 PRO A C 1
ATOM 749 O O . PRO A 1 94 ? 3.743 -13.847 -3.881 1.00 95.00 94 PRO A O 1
ATOM 752 N N . ARG A 1 95 ? 1.930 -14.814 -4.775 1.00 94.50 95 ARG A N 1
ATOM 753 C CA . ARG A 1 95 ? 2.609 -16.078 -5.144 1.00 94.50 95 ARG A CA 1
ATOM 754 C C . ARG A 1 95 ? 3.888 -15.866 -5.959 1.00 94.50 95 ARG A C 1
ATOM 756 O O . ARG A 1 95 ? 4.859 -16.600 -5.812 1.00 94.50 95 ARG A O 1
ATOM 763 N N . VAL A 1 96 ? 3.902 -14.839 -6.812 1.00 94.00 96 VAL A N 1
ATOM 764 C CA . VAL A 1 96 ? 5.088 -14.477 -7.602 1.00 94.00 96 VAL A CA 1
ATOM 765 C C . VAL A 1 96 ? 6.252 -14.001 -6.731 1.00 94.00 96 VAL A C 1
ATOM 767 O O . VAL A 1 96 ? 7.395 -14.259 -7.085 1.00 94.00 96 VAL A O 1
ATOM 770 N N . ALA A 1 97 ? 5.979 -13.364 -5.586 1.00 95.69 97 ALA A N 1
ATOM 771 C CA . ALA A 1 97 ? 7.012 -12.972 -4.632 1.00 95.69 97 ALA A CA 1
ATOM 772 C C . ALA A 1 97 ? 7.529 -14.161 -3.823 1.00 95.69 97 ALA A C 1
ATOM 774 O O . ALA A 1 97 ? 8.712 -14.203 -3.507 1.00 95.69 97 ALA A O 1
ATOM 775 N N . GLU A 1 98 ? 6.672 -15.133 -3.501 1.00 95.19 98 GLU A N 1
ATOM 776 C CA . GLU A 1 98 ? 7.092 -16.362 -2.809 1.00 95.19 98 GLU A CA 1
ATOM 777 C C . GLU A 1 98 ? 8.088 -17.170 -3.645 1.00 95.19 98 GLU A C 1
ATOM 779 O O . GLU A 1 98 ? 9.027 -17.752 -3.107 1.00 95.19 98 GLU A O 1
ATOM 784 N N . ALA A 1 99 ? 7.904 -17.164 -4.965 1.00 95.88 99 ALA A N 1
ATOM 785 C CA . ALA A 1 99 ? 8.766 -17.860 -5.910 1.00 95.88 99 ALA A CA 1
ATOM 786 C C . ALA A 1 99 ? 10.015 -17.062 -6.337 1.00 95.88 99 ALA A C 1
ATOM 788 O O . ALA A 1 99 ? 10.876 -17.623 -7.013 1.00 95.88 99 ALA A O 1
ATOM 789 N N . ASP A 1 100 ? 10.130 -15.774 -5.989 1.00 95.88 100 ASP A N 1
ATOM 790 C CA . ASP A 1 100 ? 11.243 -14.914 -6.408 1.00 95.88 100 ASP A CA 1
ATOM 791 C C . ASP A 1 100 ? 12.372 -14.919 -5.356 1.00 95.88 100 ASP A C 1
ATOM 793 O O . ASP A 1 100 ? 12.257 -14.261 -4.318 1.00 95.88 100 ASP A O 1
ATOM 797 N N . PRO A 1 101 ? 13.512 -15.592 -5.609 1.00 95.38 101 PRO A N 1
ATOM 798 C CA . PRO A 1 101 ? 14.607 -15.659 -4.643 1.00 95.38 101 PRO A CA 1
ATOM 799 C C . PRO A 1 101 ? 15.385 -14.342 -4.509 1.00 95.38 101 PRO A C 1
ATOM 801 O O . PRO A 1 101 ? 16.170 -14.195 -3.574 1.00 95.38 101 PRO A O 1
ATOM 804 N N . LYS A 1 102 ? 15.222 -13.394 -5.441 1.00 93.50 102 LYS A N 1
ATOM 805 C CA . LYS A 1 102 ? 15.965 -12.129 -5.467 1.00 93.50 102 LYS A CA 1
ATOM 806 C C . LYS A 1 102 ? 15.213 -11.029 -4.730 1.00 93.50 102 LYS A C 1
ATOM 808 O O . LYS A 1 102 ? 15.780 -10.387 -3.852 1.00 93.50 102 LYS A O 1
ATOM 813 N N . LEU A 1 103 ? 13.953 -10.799 -5.093 1.00 94.44 103 LEU A N 1
ATOM 814 C CA . LEU A 1 103 ? 13.153 -9.687 -4.564 1.00 94.44 103 LEU A CA 1
ATOM 815 C C . LEU A 1 103 ? 12.129 -10.139 -3.516 1.00 94.44 103 LEU A C 1
ATOM 817 O O . LEU A 1 103 ? 11.708 -9.333 -2.683 1.00 94.44 103 LEU A O 1
ATOM 821 N N . GLY A 1 104 ? 11.755 -11.421 -3.506 1.00 96.56 104 GLY A N 1
ATOM 822 C CA . GLY A 1 104 ? 10.811 -12.008 -2.553 1.00 96.56 104 GLY A CA 1
ATOM 823 C C . GLY A 1 104 ? 11.208 -11.804 -1.090 1.00 96.56 104 GLY A C 1
ATOM 824 O O . GLY A 1 104 ? 10.379 -11.327 -0.312 1.00 96.56 104 GLY A O 1
ATOM 825 N N . PRO A 1 105 ? 12.473 -12.055 -0.691 1.00 97.00 105 PRO A N 1
ATOM 826 C CA . PRO A 1 105 ? 12.915 -11.836 0.685 1.00 97.00 105 PRO A CA 1
ATOM 827 C C . PRO A 1 105 ? 12.763 -10.386 1.162 1.00 97.00 105 PRO A C 1
ATOM 829 O O . PRO A 1 105 ? 12.387 -10.157 2.314 1.00 97.00 105 PRO A O 1
ATOM 832 N N . CYS A 1 106 ? 13.018 -9.410 0.284 1.00 96.88 106 CYS A N 1
ATOM 833 C CA . CYS A 1 106 ? 12.845 -7.988 0.583 1.00 96.88 106 CYS A CA 1
ATOM 834 C C . CYS A 1 106 ? 11.362 -7.645 0.790 1.00 96.88 106 CYS A C 1
ATOM 836 O O . CYS A 1 106 ? 11.003 -7.058 1.812 1.00 96.88 106 CYS A O 1
ATOM 838 N N . TYR A 1 107 ? 10.494 -8.097 -0.118 1.00 97.69 107 TYR A N 1
ATOM 839 C CA . TYR A 1 107 ? 9.046 -7.908 -0.018 1.00 97.69 107 TYR A CA 1
ATOM 840 C C . TYR A 1 107 ? 8.472 -8.536 1.262 1.00 97.69 107 TYR A C 1
ATOM 842 O O . TYR A 1 107 ? 7.766 -7.878 2.026 1.00 97.69 107 TYR A O 1
ATOM 850 N N . ALA A 1 108 ? 8.863 -9.779 1.559 1.00 98.12 108 ALA A N 1
ATOM 851 C CA . ALA A 1 108 ? 8.457 -10.483 2.771 1.00 98.12 108 ALA A CA 1
ATOM 852 C C . ALA A 1 108 ? 8.956 -9.787 4.047 1.00 98.12 108 ALA A C 1
ATOM 854 O O . ALA A 1 108 ? 8.261 -9.798 5.062 1.00 98.12 108 ALA A O 1
ATOM 855 N N . LYS A 1 109 ? 10.151 -9.176 4.023 1.00 98.12 109 LYS A N 1
ATOM 856 C CA . LYS A 1 109 ? 10.672 -8.391 5.152 1.00 98.12 109 LYS A CA 1
ATOM 857 C C . LYS A 1 109 ? 9.799 -7.164 5.412 1.00 98.12 109 LYS A C 1
ATOM 859 O O . LYS A 1 109 ? 9.388 -6.975 6.550 1.00 98.12 109 LYS A O 1
ATOM 864 N N . MET A 1 110 ? 9.474 -6.380 4.381 1.00 98.19 110 MET A N 1
ATOM 865 C CA . MET A 1 110 ? 8.591 -5.215 4.524 1.00 98.19 110 MET A CA 1
ATOM 866 C C . MET A 1 110 ? 7.213 -5.613 5.061 1.00 98.19 110 MET A C 1
ATOM 868 O O . MET A 1 110 ? 6.741 -5.019 6.026 1.00 98.19 110 MET A O 1
ATOM 872 N N . LEU A 1 111 ? 6.608 -6.665 4.499 1.00 98.00 111 LEU A N 1
ATOM 873 C CA . LEU A 1 111 ? 5.327 -7.202 4.960 1.00 98.00 111 LEU A CA 1
ATOM 874 C C . LEU A 1 111 ? 5.377 -7.576 6.446 1.00 98.00 111 LEU A C 1
ATOM 876 O O . LEU A 1 111 ? 4.509 -7.165 7.215 1.00 98.00 111 LEU A O 1
ATOM 880 N N . ARG A 1 112 ? 6.406 -8.323 6.868 1.00 98.12 112 ARG A N 1
ATOM 881 C CA . ARG A 1 112 ? 6.584 -8.709 8.276 1.00 98.12 112 ARG A CA 1
ATOM 882 C C . ARG A 1 112 ? 6.797 -7.510 9.187 1.00 98.12 112 ARG A C 1
ATOM 884 O O . ARG A 1 112 ? 6.294 -7.534 10.302 1.00 98.12 112 ARG A O 1
ATOM 891 N N . ASN A 1 113 ? 7.522 -6.489 8.745 1.00 98.19 113 ASN A N 1
ATOM 892 C CA . ASN A 1 113 ? 7.736 -5.305 9.568 1.00 98.19 113 ASN A CA 1
ATOM 893 C C . ASN A 1 113 ? 6.438 -4.498 9.747 1.00 98.19 113 ASN A C 1
ATOM 895 O O . ASN A 1 113 ? 6.170 -4.032 10.848 1.00 98.19 113 ASN A O 1
ATOM 899 N N . LEU A 1 114 ? 5.603 -4.407 8.704 1.00 97.88 114 LEU A N 1
ATOM 900 C CA . LEU A 1 114 ? 4.312 -3.714 8.771 1.00 97.88 114 LEU A CA 1
ATOM 901 C C . LEU A 1 114 ? 3.272 -4.470 9.610 1.00 97.88 114 LEU A C 1
ATOM 903 O O . LEU A 1 114 ? 2.556 -3.853 10.394 1.00 97.88 114 LEU A O 1
ATOM 907 N N . LEU A 1 115 ? 3.158 -5.793 9.438 1.00 97.44 115 LEU A N 1
ATOM 908 C CA . LEU A 1 115 ? 2.117 -6.598 10.093 1.00 97.44 115 LEU A CA 1
ATOM 909 C C . LEU A 1 115 ? 2.551 -7.236 11.412 1.00 97.44 115 LEU A C 1
ATOM 911 O O . LEU A 1 115 ? 1.704 -7.499 12.257 1.00 97.44 115 LEU A O 1
ATOM 915 N N . GLY A 1 116 ? 3.842 -7.498 11.606 1.00 96.94 116 GLY A N 1
ATOM 916 C CA . GLY A 1 116 ? 4.367 -8.196 12.784 1.00 96.94 116 GLY A CA 1
ATOM 917 C C . GLY A 1 116 ? 4.006 -7.542 14.125 1.00 96.94 116 GLY A C 1
ATOM 918 O O . GLY A 1 116 ? 3.676 -8.269 15.061 1.00 96.94 116 GLY A O 1
ATOM 919 N N . PRO A 1 117 ? 4.011 -6.201 14.243 1.00 95.44 117 PRO A N 1
ATOM 920 C CA . PRO A 1 117 ? 3.565 -5.510 15.456 1.00 95.44 117 PRO A CA 1
ATOM 921 C C . PRO A 1 117 ? 2.044 -5.537 15.693 1.00 95.44 117 PRO A C 1
ATOM 923 O O . PRO A 1 117 ? 1.578 -5.083 16.742 1.00 95.44 117 PRO A O 1
ATOM 926 N N . LEU A 1 118 ? 1.249 -6.008 14.727 1.00 95.06 118 LEU A N 1
ATOM 927 C CA . LEU A 1 118 ? -0.210 -5.955 14.754 1.00 95.06 118 LEU A CA 1
ATOM 928 C C . LEU A 1 118 ? -0.810 -7.286 15.213 1.00 95.06 118 LEU A C 1
ATOM 930 O O . LEU A 1 118 ? -0.310 -8.365 14.909 1.00 95.06 118 LEU A O 1
ATOM 934 N N . LYS A 1 119 ? -1.944 -7.207 15.912 1.00 93.94 119 LYS A N 1
ATOM 935 C CA . LYS A 1 119 ? -2.799 -8.379 16.127 1.00 93.94 119 LYS A CA 1
ATOM 936 C C . LYS A 1 119 ? -3.645 -8.619 14.877 1.00 93.94 119 LYS A C 1
ATOM 938 O O . LYS A 1 119 ? -4.120 -7.649 14.286 1.00 93.94 119 LYS A O 1
ATOM 943 N N . ALA A 1 120 ? -3.856 -9.879 14.503 1.00 92.88 120 ALA A N 1
ATOM 944 C CA . ALA A 1 120 ? -4.571 -10.237 13.277 1.00 92.88 120 ALA A CA 1
ATOM 945 C C . ALA A 1 120 ? -5.994 -9.658 13.238 1.00 92.88 120 ALA A C 1
ATOM 947 O O . ALA A 1 120 ? -6.431 -9.175 12.199 1.00 92.88 120 ALA A O 1
ATOM 948 N N . GLU A 1 121 ? -6.674 -9.604 14.384 1.00 91.94 121 GLU A N 1
ATOM 949 C CA . GLU A 1 121 ? -8.050 -9.107 14.516 1.00 91.94 121 GLU A CA 1
ATOM 950 C C . GLU A 1 121 ? -8.166 -7.599 14.253 1.00 91.94 121 GLU A C 1
ATOM 952 O O . GLU A 1 121 ? -9.260 -7.087 14.037 1.00 91.94 121 GLU A O 1
ATOM 957 N N . ARG A 1 122 ? -7.042 -6.871 14.264 1.00 92.75 122 ARG A N 1
ATOM 958 C CA . ARG A 1 122 ? -7.007 -5.438 13.946 1.00 92.75 122 ARG A CA 1
ATOM 959 C C . ARG A 1 122 ? -6.953 -5.166 12.448 1.00 92.75 122 ARG A C 1
ATOM 961 O O . ARG A 1 122 ? -7.138 -4.018 12.061 1.00 92.75 122 ARG A O 1
ATOM 968 N N . VAL A 1 123 ? -6.652 -6.165 11.618 1.00 96.25 123 VAL A N 1
ATOM 969 C CA . VAL A 1 123 ? -6.447 -5.988 10.176 1.00 96.25 123 VAL A CA 1
ATOM 970 C C . VAL A 1 123 ? -7.661 -6.504 9.417 1.00 96.25 123 VAL A C 1
ATOM 972 O O . VAL A 1 123 ? -7.917 -7.703 9.365 1.00 96.25 123 VAL A O 1
ATOM 975 N N . ILE A 1 124 ? -8.383 -5.587 8.783 1.00 95.69 124 ILE A N 1
ATOM 976 C CA . ILE A 1 124 ? -9.552 -5.870 7.958 1.00 95.69 124 ILE A CA 1
ATOM 977 C C . ILE A 1 124 ? -9.185 -5.585 6.507 1.00 95.69 124 ILE A C 1
ATOM 979 O O . ILE A 1 124 ? -8.693 -4.508 6.167 1.00 95.69 124 ILE A O 1
ATOM 983 N N . ARG A 1 125 ? -9.435 -6.554 5.633 1.00 96.44 125 ARG A N 1
ATOM 984 C CA . ARG A 1 125 ? -9.222 -6.410 4.194 1.00 96.44 125 ARG A CA 1
ATOM 985 C C . ARG A 1 125 ? -10.570 -6.375 3.503 1.00 96.44 125 ARG A C 1
ATOM 987 O O . ARG A 1 125 ? -11.363 -7.297 3.667 1.00 96.44 125 ARG A O 1
ATOM 994 N N . MET A 1 126 ? -10.830 -5.290 2.788 1.00 95.00 126 MET A N 1
ATOM 995 C CA . MET A 1 126 ? -12.119 -5.029 2.164 1.00 95.00 126 MET A CA 1
ATOM 996 C C . MET A 1 126 ? -11.966 -5.098 0.650 1.00 95.00 126 MET A C 1
ATOM 998 O O . MET A 1 126 ? -11.275 -4.271 0.049 1.00 95.00 126 MET A O 1
ATOM 1002 N N . ASP A 1 127 ? -12.623 -6.084 0.053 1.00 95.69 127 ASP A N 1
ATOM 1003 C CA . ASP A 1 127 ? -12.711 -6.215 -1.396 1.00 95.69 127 ASP A CA 1
ATOM 1004 C C . ASP A 1 127 ? -13.818 -5.303 -1.914 1.00 95.69 127 ASP A C 1
ATOM 1006 O O . ASP A 1 127 ? -14.948 -5.327 -1.421 1.00 95.69 127 ASP A O 1
ATOM 1010 N N . VAL A 1 128 ? -13.474 -4.454 -2.880 1.00 94.56 128 VAL A N 1
ATOM 1011 C CA . VAL A 1 128 ? -14.406 -3.505 -3.485 1.00 94.56 128 VAL A CA 1
ATOM 1012 C C . VAL A 1 128 ? -14.525 -3.799 -4.969 1.00 94.56 128 VAL A C 1
ATOM 1014 O O . VAL A 1 128 ? -13.569 -3.630 -5.726 1.00 94.56 128 VAL A O 1
ATOM 1017 N N . ASP A 1 129 ? -15.726 -4.183 -5.381 1.00 92.75 129 ASP A N 1
ATOM 1018 C CA . ASP A 1 129 ? -16.088 -4.333 -6.783 1.00 92.75 129 ASP A CA 1
ATOM 1019 C C . ASP A 1 129 ? -16.908 -3.127 -7.234 1.00 92.75 129 ASP A C 1
ATOM 1021 O O . ASP A 1 129 ? -18.003 -2.849 -6.737 1.00 92.75 129 ASP A O 1
ATOM 1025 N N . PHE A 1 130 ? -16.364 -2.389 -8.193 1.00 90.12 130 PHE A N 1
ATOM 1026 C CA . PHE A 1 130 ? -17.044 -1.277 -8.827 1.00 90.12 130 PHE A CA 1
ATOM 1027 C C . PHE A 1 130 ? -17.845 -1.764 -10.028 1.00 90.12 130 PHE A C 1
ATOM 1029 O O . PHE A 1 130 ? -17.390 -2.571 -10.844 1.00 90.12 130 PHE A O 1
ATOM 1036 N N . HIS A 1 131 ? -19.036 -1.195 -10.190 1.00 86.81 131 HIS A N 1
ATOM 1037 C CA . HIS A 1 131 ? -19.773 -1.331 -11.434 1.00 86.81 131 HIS A CA 1
ATOM 1038 C C . HIS A 1 131 ? -19.140 -0.423 -12.497 1.00 86.81 131 HIS A C 1
ATOM 1040 O O . HIS A 1 131 ? -19.382 0.784 -12.520 1.00 86.81 131 HIS A O 1
ATOM 1046 N N . ILE A 1 132 ? -18.293 -1.002 -13.350 1.00 77.12 132 ILE A N 1
ATOM 1047 C CA . ILE A 1 132 ? -17.589 -0.293 -14.422 1.00 77.12 132 ILE A CA 1
ATOM 1048 C C . ILE A 1 132 ? -18.190 -0.736 -15.764 1.00 77.12 132 ILE A C 1
ATOM 1050 O O . ILE A 1 132 ? -18.077 -1.912 -16.104 1.00 77.12 132 ILE A O 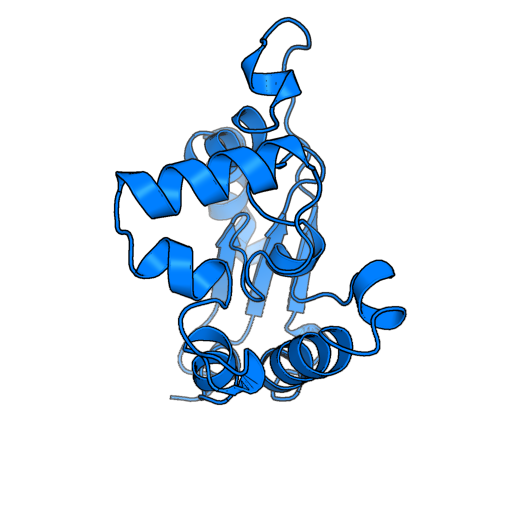1
ATOM 1054 N N . PRO A 1 133 ? -18.818 0.166 -16.540 1.00 71.25 133 PRO A N 1
ATOM 1055 C CA . PRO A 1 133 ? -19.354 -0.177 -17.854 1.00 71.25 133 PRO A CA 1
ATOM 1056 C C . PRO A 1 133 ? -18.245 -0.661 -18.801 1.00 71.25 133 PRO A C 1
ATOM 1058 O O . PRO A 1 133 ? -17.230 0.017 -18.968 1.00 71.25 133 PRO A O 1
ATOM 1061 N N . GLU A 1 134 ? -18.457 -1.805 -19.458 1.00 62.88 134 GLU A N 1
ATOM 1062 C CA . GLU A 1 134 ? -17.463 -2.494 -20.308 1.00 62.88 134 GLU A CA 1
ATOM 1063 C C . GLU A 1 134 ? -17.022 -1.697 -21.554 1.00 62.88 134 GLU A C 1
ATOM 1065 O O . GLU A 1 134 ? -16.066 -2.062 -22.232 1.00 62.88 134 GLU A O 1
ATOM 1070 N N . THR A 1 135 ? -17.685 -0.582 -21.867 1.00 59.56 135 THR A N 1
ATOM 1071 C CA . THR A 1 135 ? -17.472 0.186 -23.103 1.00 59.56 135 THR A CA 1
ATOM 1072 C C . THR A 1 135 ? -16.375 1.252 -23.022 1.00 59.56 135 THR A C 1
ATOM 1074 O O . THR A 1 135 ? -16.161 1.963 -24.003 1.00 59.56 135 THR A O 1
ATOM 1077 N N . ASN A 1 136 ? -15.691 1.420 -21.885 1.00 56.84 136 ASN A N 1
ATOM 1078 C CA . ASN A 1 136 ? -14.665 2.456 -21.730 1.00 56.84 136 ASN A CA 1
ATOM 1079 C C . ASN A 1 136 ? -13.247 1.877 -21.868 1.00 56.84 136 ASN A C 1
ATOM 1081 O O . ASN A 1 136 ? -12.865 0.958 -21.151 1.00 56.84 136 ASN A O 1
ATOM 1085 N N . ILE A 1 137 ? -12.427 2.458 -22.744 1.00 56.16 137 ILE A N 1
ATOM 1086 C CA . ILE A 1 137 ? -11.008 2.100 -22.904 1.00 56.16 137 ILE A CA 1
ATOM 1087 C C . ILE A 1 137 ? -10.247 2.267 -21.571 1.00 56.16 137 ILE A C 1
ATOM 1089 O O . ILE A 1 137 ? -9.358 1.474 -21.274 1.00 56.16 137 ILE A O 1
ATOM 1093 N N . ASP A 1 138 ? -10.643 3.220 -20.716 1.00 54.28 138 ASP A N 1
ATOM 1094 C CA . ASP A 1 138 ? -10.083 3.382 -19.363 1.00 54.28 138 ASP A CA 1
ATOM 1095 C C . ASP A 1 138 ? -10.369 2.180 -18.433 1.00 54.28 138 ASP A C 1
ATOM 1097 O O . ASP A 1 138 ? -9.576 1.907 -17.522 1.00 54.28 138 ASP A O 1
ATOM 1101 N N . ALA A 1 139 ? -11.456 1.432 -18.681 1.00 56.62 139 ALA A N 1
ATOM 1102 C CA . ALA A 1 139 ? -11.795 0.212 -17.946 1.00 56.62 139 ALA A CA 1
ATOM 1103 C C . ALA A 1 139 ? -10.815 -0.924 -18.276 1.00 56.62 139 ALA A C 1
ATOM 1105 O O . ALA A 1 139 ? -10.407 -1.664 -17.385 1.00 56.62 139 ALA A O 1
ATOM 1106 N N . VAL A 1 140 ? -10.346 -0.998 -19.527 1.00 52.00 140 VAL A N 1
ATOM 1107 C CA . VAL A 1 140 ? -9.340 -1.981 -19.976 1.00 52.00 140 VAL A CA 1
ATOM 1108 C C . VAL A 1 140 ? -7.977 -1.731 -19.320 1.00 52.00 140 VAL A C 1
ATOM 1110 O O . VAL A 1 140 ? -7.230 -2.667 -19.045 1.00 52.00 140 VAL A O 1
ATOM 1113 N N . ILE A 1 141 ? -7.652 -0.471 -19.016 1.00 60.69 141 ILE A N 1
ATOM 1114 C CA . ILE A 1 141 ? -6.382 -0.093 -18.376 1.00 60.69 141 ILE A CA 1
ATOM 1115 C C . ILE A 1 141 ? -6.460 -0.290 -16.846 1.00 60.69 141 ILE A C 1
ATOM 1117 O O . ILE A 1 141 ? -5.440 -0.221 -16.170 1.00 60.69 141 ILE A O 1
ATOM 1121 N N . GLY A 1 142 ? -7.648 -0.545 -16.275 1.00 63.94 142 GLY A N 1
ATOM 1122 C CA . GLY A 1 142 ? -7.894 -0.640 -14.824 1.00 63.94 142 GLY A CA 1
ATOM 1123 C C . GLY A 1 142 ? -7.639 0.660 -14.054 1.00 63.94 142 GLY A C 1
ATOM 1124 O O . GLY A 1 142 ? -7.565 0.663 -12.828 1.00 63.94 142 GLY A O 1
ATOM 1125 N N . ARG A 1 143 ? -7.525 1.785 -14.772 1.00 78.62 143 ARG A N 1
ATOM 1126 C CA . ARG A 1 143 ? -7.442 3.135 -14.199 1.00 78.62 143 ARG A CA 1
ATOM 1127 C C . ARG A 1 143 ? -8.771 3.543 -13.570 1.00 78.62 143 ARG A C 1
ATOM 1129 O O . ARG A 1 143 ? -8.790 4.262 -12.575 1.00 78.62 143 ARG A O 1
ATOM 1136 N N . THR A 1 144 ? -9.880 3.099 -14.161 1.00 80.50 144 THR A N 1
ATOM 1137 C CA . THR A 1 144 ? -11.222 3.471 -13.710 1.00 80.50 144 THR A CA 1
ATOM 1138 C C . THR A 1 144 ? -11.477 3.036 -12.272 1.00 80.50 144 THR A C 1
ATOM 1140 O O . THR A 1 144 ? -11.923 3.861 -11.485 1.00 80.50 144 THR A O 1
ATOM 1143 N N . ALA A 1 145 ? -11.132 1.802 -11.891 1.00 80.31 145 ALA A N 1
ATOM 1144 C CA . ALA A 1 145 ? -11.296 1.333 -10.513 1.00 80.31 145 ALA A CA 1
ATOM 1145 C C . ALA A 1 145 ? -10.451 2.144 -9.517 1.00 80.31 145 ALA A C 1
ATOM 1147 O O . ALA A 1 145 ? -10.941 2.531 -8.459 1.00 80.31 145 ALA A O 1
ATOM 1148 N N . HIS A 1 146 ? -9.213 2.483 -9.893 1.00 87.19 146 HIS A N 1
ATOM 1149 C CA . HIS A 1 146 ? -8.348 3.337 -9.079 1.00 87.19 146 HIS A CA 1
ATOM 1150 C C . HIS A 1 146 ? -8.974 4.717 -8.819 1.00 87.19 146 HIS A C 1
ATOM 1152 O O . HIS A 1 146 ? -8.954 5.220 -7.699 1.00 87.19 146 HIS A O 1
ATOM 1158 N N . ILE A 1 147 ? -9.578 5.324 -9.847 1.00 86.62 147 ILE A N 1
ATOM 1159 C CA . ILE A 1 147 ? -10.291 6.604 -9.724 1.00 86.62 147 ILE A CA 1
ATOM 1160 C C . ILE A 1 147 ? -11.566 6.448 -8.883 1.00 86.62 147 ILE A C 1
ATOM 1162 O O . ILE A 1 147 ? -11.866 7.309 -8.057 1.00 86.62 147 ILE A O 1
ATOM 1166 N N . GLN A 1 148 ? -12.302 5.345 -9.043 1.00 90.06 148 GLN A N 1
ATOM 1167 C CA . GLN A 1 148 ? -13.545 5.095 -8.307 1.00 90.06 148 GLN A CA 1
ATOM 1168 C C . GLN A 1 148 ? -13.341 5.007 -6.791 1.00 90.06 148 GLN A C 1
ATOM 1170 O O . GLN A 1 148 ? -14.231 5.413 -6.049 1.00 90.06 148 GLN A O 1
ATOM 1175 N N . PHE A 1 149 ? -12.171 4.585 -6.308 1.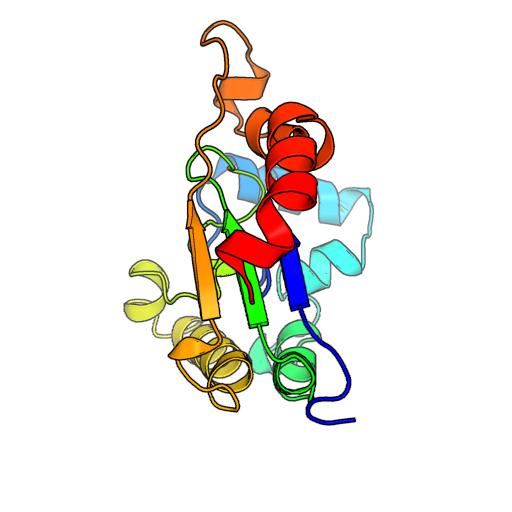00 91.50 149 PHE A N 1
ATOM 1176 C CA . PHE A 1 149 ? -11.845 4.678 -4.880 1.00 91.50 149 PHE A CA 1
ATOM 1177 C C . PHE A 1 149 ? -11.888 6.108 -4.321 1.00 91.50 149 PHE A C 1
ATOM 1179 O O . PHE A 1 149 ? -12.119 6.283 -3.129 1.00 91.50 149 PHE A O 1
ATOM 1186 N N . ILE A 1 150 ? -11.686 7.120 -5.168 1.00 87.69 150 ILE A N 1
ATOM 1187 C CA . ILE A 1 150 ? -11.719 8.540 -4.796 1.00 87.69 150 ILE A CA 1
ATOM 1188 C C . ILE A 1 150 ? -13.085 9.154 -5.128 1.00 87.69 150 ILE A C 1
ATOM 1190 O O . ILE A 1 150 ? -13.624 9.945 -4.356 1.00 87.69 150 ILE A O 1
ATOM 1194 N N . GLU A 1 151 ? -13.655 8.805 -6.282 1.00 89.75 151 GLU A N 1
ATOM 1195 C CA . GLU A 1 151 ? -14.844 9.474 -6.821 1.00 89.75 151 GLU A CA 1
ATOM 1196 C C . GLU A 1 151 ? -16.172 8.816 -6.422 1.00 89.75 151 GLU A C 1
ATOM 1198 O O . GLU A 1 151 ? -17.219 9.471 -6.475 1.00 89.75 151 GLU A O 1
ATOM 1203 N N . SER A 1 152 ? -16.167 7.545 -6.001 1.00 92.00 152 SER A N 1
ATOM 1204 C CA . SER A 1 152 ? -17.394 6.816 -5.673 1.00 92.00 152 SER A CA 1
ATOM 1205 C C . SER A 1 152 ? -18.047 7.363 -4.406 1.00 92.00 152 SER A C 1
ATOM 1207 O O . SER A 1 152 ? -17.747 6.978 -3.275 1.00 92.00 152 SER A O 1
ATOM 1209 N N . GLN A 1 153 ? -19.031 8.237 -4.607 1.00 92.19 153 GLN A N 1
ATOM 1210 C CA . GLN A 1 153 ? -19.877 8.756 -3.535 1.00 92.19 153 GLN A CA 1
ATOM 1211 C C . GLN A 1 153 ? -20.619 7.638 -2.800 1.00 92.19 153 GLN A C 1
ATOM 1213 O O . GLN A 1 153 ? -20.862 7.758 -1.605 1.00 92.19 153 GLN A O 1
ATOM 1218 N N . ALA A 1 154 ? -20.984 6.558 -3.497 1.00 92.50 154 ALA A N 1
ATOM 1219 C CA . ALA A 1 154 ? -21.644 5.412 -2.883 1.00 92.50 154 ALA A CA 1
ATOM 1220 C C . ALA A 1 154 ? -20.720 4.709 -1.878 1.00 92.50 154 ALA A C 1
ATOM 1222 O O . ALA A 1 154 ? -21.130 4.482 -0.740 1.00 92.50 154 ALA A O 1
ATOM 1223 N N . LEU A 1 155 ? -19.466 4.446 -2.266 1.00 92.38 155 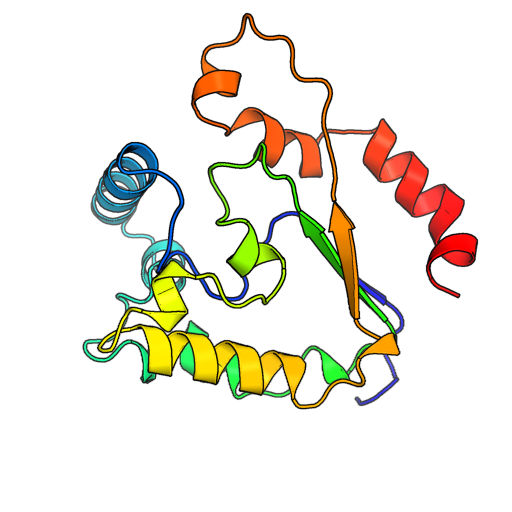LEU A N 1
ATOM 1224 C CA . LEU A 1 155 ? -18.459 3.855 -1.382 1.00 92.38 155 LEU A CA 1
ATOM 1225 C C . LEU A 1 155 ? -18.198 4.756 -0.170 1.00 92.38 155 LEU A C 1
ATOM 1227 O O . LEU A 1 155 ? -18.265 4.293 0.966 1.00 92.38 155 LEU A O 1
ATOM 1231 N N . MET A 1 156 ? -17.971 6.053 -0.400 1.00 92.38 156 MET A N 1
ATOM 1232 C CA . MET A 1 156 ? -17.687 7.002 0.681 1.00 92.38 156 MET A CA 1
ATOM 1233 C C . MET A 1 156 ? -18.869 7.161 1.641 1.00 92.38 156 MET A C 1
ATOM 1235 O O . MET A 1 156 ? -18.671 7.184 2.854 1.00 92.38 156 MET A O 1
ATOM 1239 N N . LYS A 1 157 ? -20.105 7.226 1.127 1.00 93.38 157 LYS A N 1
ATOM 1240 C CA . LYS A 1 157 ? -21.313 7.278 1.966 1.00 93.38 157 LYS A CA 1
ATOM 1241 C C . LYS A 1 157 ? -21.472 6.016 2.796 1.00 93.38 157 LYS A C 1
ATOM 1243 O O . LYS A 1 157 ? -21.724 6.140 3.987 1.00 93.38 157 LYS A O 1
ATOM 1248 N N . MET A 1 158 ? -21.296 4.842 2.189 1.00 92.56 158 MET A N 1
ATOM 1249 C CA . MET A 1 158 ? -21.356 3.567 2.899 1.00 92.56 158 MET A CA 1
ATOM 1250 C C . MET A 1 158 ? -20.344 3.559 4.045 1.00 92.56 158 MET A C 1
ATOM 1252 O O . MET A 1 158 ? -20.754 3.447 5.191 1.00 92.56 158 MET A O 1
ATOM 1256 N N . ILE A 1 159 ? -19.067 3.835 3.767 1.00 91.94 159 ILE A N 1
ATOM 1257 C CA . ILE A 1 159 ? -18.011 3.859 4.787 1.00 91.94 159 ILE A CA 1
ATOM 1258 C C . ILE A 1 159 ? -18.335 4.829 5.921 1.00 91.94 159 ILE A C 1
ATOM 1260 O O . ILE A 1 159 ? -18.250 4.441 7.077 1.00 91.94 159 ILE A O 1
ATOM 1264 N N . VAL A 1 160 ? -18.716 6.073 5.618 1.00 91.31 160 VAL A N 1
ATOM 1265 C CA . VAL A 1 160 ? -18.993 7.083 6.653 1.00 91.31 160 VAL A CA 1
ATOM 1266 C C . VAL A 1 160 ? -20.228 6.721 7.480 1.00 91.31 160 VAL A C 1
ATOM 1268 O O . VAL A 1 160 ? -20.222 6.906 8.693 1.00 91.31 160 VAL A O 1
ATOM 1271 N N . GLN A 1 161 ? -21.284 6.203 6.851 1.00 92.50 161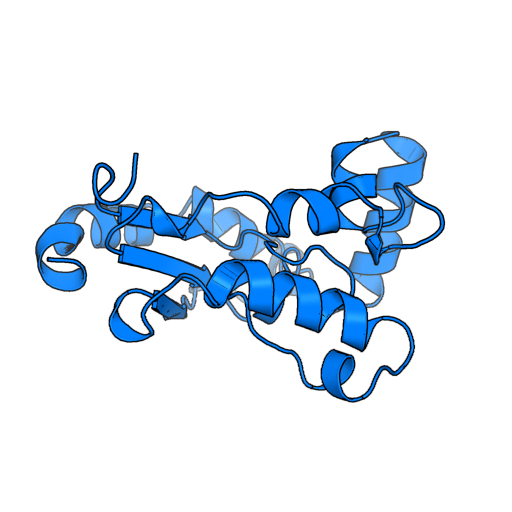 GLN A N 1
ATOM 1272 C CA . GLN A 1 161 ? -22.541 5.883 7.534 1.00 92.50 161 GLN A CA 1
ATOM 1273 C C . GLN A 1 161 ? -22.466 4.594 8.348 1.00 92.50 161 GLN A C 1
ATOM 1275 O O . GLN A 1 161 ? -23.140 4.486 9.369 1.00 92.50 161 GLN A O 1
ATOM 1280 N N . THR A 1 162 ? -21.667 3.622 7.911 1.00 89.56 162 THR A N 1
ATOM 1281 C CA . THR A 1 162 ? -21.556 2.319 8.571 1.00 89.56 162 THR A CA 1
ATOM 1282 C C . THR A 1 162 ? -20.261 2.161 9.357 1.00 89.56 162 THR A C 1
ATOM 1284 O O . THR A 1 162 ? -20.028 1.074 9.872 1.00 89.56 162 THR A O 1
ATOM 1287 N N . HIS A 1 163 ? -19.426 3.204 9.478 1.00 89.12 163 HIS A N 1
ATOM 1288 C CA . HIS A 1 163 ? -18.117 3.127 10.145 1.00 89.12 163 HIS A CA 1
ATOM 1289 C C . HIS A 1 163 ? -18.220 2.519 11.548 1.00 89.12 163 HIS A C 1
ATOM 1291 O O . HIS A 1 163 ? -17.559 1.519 11.807 1.00 89.12 163 HIS A O 1
ATOM 1297 N N . GLY A 1 164 ? -19.112 3.044 12.394 1.00 84.94 164 GLY A N 1
ATOM 1298 C CA . GLY A 1 164 ? -19.305 2.524 13.751 1.00 84.94 164 GLY A CA 1
ATOM 1299 C C . GLY A 1 164 ? -19.820 1.082 13.785 1.00 84.94 164 GLY A C 1
ATOM 1300 O O . GLY A 1 164 ? -19.436 0.307 14.638 1.00 84.94 164 GLY A O 1
ATOM 1301 N N . PHE A 1 165 ? -20.639 0.666 12.817 1.00 84.56 165 PHE A N 1
ATOM 1302 C CA . PHE A 1 165 ? -21.115 -0.722 12.758 1.00 84.56 165 PHE A CA 1
ATOM 1303 C C . PHE A 1 165 ? -20.053 -1.703 12.235 1.00 84.56 165 PHE A C 1
ATOM 1305 O O . PHE A 1 165 ? -20.033 -2.865 12.628 1.00 84.56 165 PHE A O 1
ATOM 1312 N N . LEU A 1 166 ? -19.207 -1.263 11.302 1.00 77.00 166 LEU A N 1
ATOM 1313 C CA . LEU A 1 166 ? -18.200 -2.115 10.671 1.00 77.00 166 LEU A CA 1
ATOM 1314 C C . LEU A 1 166 ? -16.900 -2.195 11.480 1.00 77.00 166 LEU A C 1
ATOM 1316 O O . LEU A 1 166 ? -16.158 -3.166 11.320 1.00 77.00 166 LEU A O 1
ATOM 1320 N N . PHE A 1 167 ? -16.590 -1.163 12.273 1.00 77.69 167 PHE A N 1
ATOM 1321 C CA . PHE A 1 167 ? -15.254 -0.943 12.834 1.00 77.69 167 PHE A CA 1
ATOM 1322 C C . PHE A 1 167 ? -15.236 -0.482 14.309 1.00 77.69 167 PHE A C 1
ATOM 1324 O O . PHE A 1 167 ? -14.170 -0.066 14.770 1.00 77.69 167 PHE A O 1
ATOM 1331 N N . GLU A 1 168 ? -16.359 -0.549 15.037 1.00 71.38 168 GLU A N 1
ATOM 1332 C CA . GLU A 1 168 ? -16.425 -0.525 16.519 1.00 71.38 168 GLU A CA 1
ATOM 1333 C C . GLU A 1 168 ? -16.911 -1.881 17.054 1.00 71.38 168 GLU A C 1
ATOM 1335 O O . GLU A 1 168 ? -16.431 -2.274 18.142 1.00 71.38 168 GLU A O 1
#

Organism: NCBI:txid327968

Secondary structure (DSSP, 8-state):
-TT-EEEEEEES--TTTTTT-S-HHHHHHHHHHHHHH--HHHHHHTT-SSSSGGGSHHHHHHTSS-GGGEEEEEEEE-TT-SSS-HHHHHT---HHHHT-TTTHHHHHHHHHHHHTTS-GGGEEEEE------TT-HHHHTTHHHHHHHHH-HHHHHHHHHHHHHHH-

Foldseek 3Di:
DAQPAEEDADALDQLLACCPQDDPVLVVVLVVCCVVVVDPVSCQSNCNCDPQSCPGDSNVVLQDDDPRNYQAYEQEAEPLARNRHGCSSQLHQDPVLVPDPRCNVSSVSSSCSNPVSDDPVRRHYHYDDDPDPPPDPCSVNSVVVVVCSVVVPVVVCCCVVCVVVVRD

Sequence (168 aa):
FHGRMWTFMSFSSPHLGYLYSPTPMFKAGLWVAKKLKKSRCLEQLSMTDAPDPGSGFLSRLAELPGLEHFQHIILASSHQDNYAPFESARIEMPRVAEADPKLGPCYAKMLRNLLGPLKAERVIRMDVDFHIPETNIDAVIGRTAHIQFIESQALMKMIVQTHGFLFE

Radius of gyration: 16.58 Å; chains: 1; bounding box: 44×31×44 Å

pLDDT: mean 89.04, std 10.67, range [52.0, 98.19]

InterPro domains:
  IPR007751 Domain of unknown function DUF676, lipase-like [PF05057] (5-88)
  IPR044294 Lipase-like [PTHR12482] (3-154)